Protein AF-A0A9X6ZX79-F1 (afdb_monomer_lite)

Structure (mmCIF, N/CA/C/O backbone):
data_AF-A0A9X6ZX79-F1
#
_entry.id   AF-A0A9X6ZX79-F1
#
loop_
_atom_site.group_PDB
_atom_site.id
_atom_site.type_symbol
_atom_site.label_atom_id
_atom_site.label_alt_id
_atom_site.label_comp_id
_atom_site.label_asym_id
_atom_site.label_entity_id
_atom_site.label_seq_id
_atom_site.pdbx_PDB_ins_code
_atom_site.Cartn_x
_atom_site.Cartn_y
_atom_site.Cartn_z
_atom_site.occupancy
_atom_site.B_iso_or_equiv
_atom_site.auth_seq_id
_atom_site.auth_comp_id
_atom_site.auth_asym_id
_atom_site.auth_atom_id
_atom_site.pdbx_PDB_model_num
ATOM 1 N N . TRP A 1 1 ? 3.795 -7.638 0.540 1.00 94.50 1 TRP A N 1
ATOM 2 C CA . TRP A 1 1 ? 4.336 -7.186 -0.756 1.00 94.50 1 TRP A CA 1
ATOM 3 C C . TRP A 1 1 ? 3.377 -7.591 -1.848 1.00 94.50 1 TRP A C 1
ATOM 5 O O . TRP A 1 1 ? 3.116 -8.777 -1.990 1.00 94.50 1 TRP A O 1
ATOM 15 N N . GLU A 1 2 ? 2.845 -6.631 -2.593 1.00 95.31 2 GLU A N 1
ATOM 16 C CA . GLU A 1 2 ? 2.056 -6.901 -3.796 1.00 95.31 2 GLU A CA 1
ATOM 17 C C . GLU A 1 2 ? 2.844 -6.497 -5.033 1.00 95.31 2 GLU A C 1
ATOM 19 O O . GLU A 1 2 ? 3.573 -5.505 -5.010 1.00 95.31 2 GLU A O 1
ATOM 24 N N . ARG A 1 3 ? 2.726 -7.287 -6.103 1.00 95.06 3 ARG A N 1
ATOM 25 C CA . ARG A 1 3 ? 3.355 -6.967 -7.382 1.00 95.06 3 ARG A CA 1
ATOM 26 C C . ARG A 1 3 ? 2.641 -5.768 -7.993 1.00 95.06 3 ARG A C 1
ATOM 28 O O . ARG A 1 3 ? 1.436 -5.824 -8.210 1.00 95.06 3 ARG A O 1
ATOM 35 N N . VAL A 1 4 ? 3.409 -4.726 -8.280 1.00 93.88 4 VAL A N 1
ATOM 36 C CA . VAL A 1 4 ? 2.949 -3.540 -9.002 1.00 93.88 4 VAL A CA 1
ATOM 37 C C . VAL A 1 4 ? 3.000 -3.810 -10.496 1.00 93.88 4 VAL A C 1
ATOM 39 O O . VAL A 1 4 ? 2.002 -3.662 -11.187 1.00 93.88 4 VAL A O 1
ATOM 42 N N . GLU A 1 5 ? 4.165 -4.239 -10.978 1.00 94.44 5 GLU A N 1
ATOM 43 C CA . GLU A 1 5 ? 4.414 -4.431 -12.401 1.00 94.44 5 GLU A CA 1
ATOM 44 C C . GLU A 1 5 ? 5.594 -5.381 -12.620 1.00 94.44 5 GLU A C 1
ATOM 46 O O . GLU A 1 5 ? 6.468 -5.517 -11.756 1.00 94.44 5 GLU A O 1
ATOM 51 N N . SER A 1 6 ? 5.622 -6.035 -13.777 1.00 94.94 6 SER A N 1
ATOM 52 C CA . SER A 1 6 ? 6.731 -6.870 -14.232 1.00 94.94 6 SER A CA 1
ATOM 53 C C . SER A 1 6 ? 6.999 -6.640 -15.713 1.00 94.94 6 SER A C 1
ATOM 55 O O . SER A 1 6 ? 6.079 -6.550 -16.524 1.00 94.94 6 SER A O 1
ATOM 57 N N . PHE A 1 7 ? 8.272 -6.539 -16.084 1.00 95.69 7 PHE A N 1
ATOM 58 C CA . PHE A 1 7 ? 8.660 -6.300 -17.466 1.00 95.69 7 PHE A CA 1
ATOM 59 C C . PHE A 1 7 ? 10.055 -6.843 -17.763 1.00 95.69 7 PHE A C 1
ATOM 61 O O . PHE A 1 7 ? 10.934 -6.822 -16.906 1.00 95.69 7 PHE A O 1
ATOM 68 N N . THR A 1 8 ? 10.273 -7.280 -19.000 1.00 96.06 8 THR A N 1
ATOM 69 C CA . THR A 1 8 ? 11.596 -7.664 -19.497 1.00 96.06 8 THR A CA 1
ATOM 70 C C . THR A 1 8 ? 12.141 -6.531 -20.353 1.00 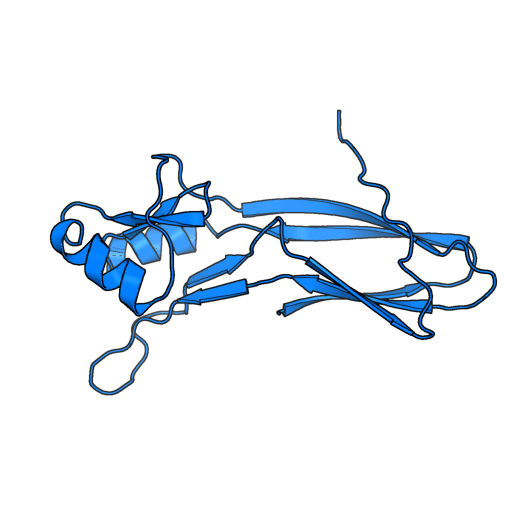96.06 8 THR A C 1
ATOM 72 O O . THR A 1 8 ? 11.609 -6.262 -21.426 1.00 96.06 8 THR A O 1
ATOM 75 N N . PHE A 1 9 ? 13.192 -5.864 -19.882 1.00 93.81 9 PHE A N 1
ATOM 76 C CA . PHE A 1 9 ? 13.842 -4.755 -20.568 1.00 93.81 9 PHE A CA 1
ATOM 77 C C . PHE A 1 9 ? 14.933 -5.241 -21.529 1.00 93.81 9 PHE A C 1
ATOM 79 O O . PHE A 1 9 ? 15.944 -5.782 -21.066 1.00 93.81 9 PHE A O 1
ATOM 86 N N . PRO A 1 10 ? 14.810 -4.979 -22.842 1.00 95.19 10 PRO A N 1
ATOM 87 C CA . PRO A 1 10 ? 15.936 -5.085 -23.764 1.00 95.19 10 PRO A CA 1
ATOM 88 C C . PRO A 1 10 ? 17.058 -4.086 -23.422 1.00 95.19 10 PRO A C 1
ATOM 90 O O . PRO A 1 10 ? 16.807 -3.109 -22.706 1.00 95.19 10 PRO A O 1
ATOM 93 N N . PRO A 1 11 ? 18.281 -4.289 -23.943 1.00 93.19 11 PRO A N 1
ATOM 94 C CA . PRO A 1 11 ? 19.371 -3.321 -23.827 1.00 93.19 11 PRO A CA 1
ATOM 95 C C . PRO A 1 11 ? 18.975 -1.919 -24.303 1.00 93.19 11 PRO A C 1
ATOM 97 O O . PRO A 1 11 ? 18.400 -1.768 -25.380 1.00 93.19 11 PRO A O 1
ATOM 100 N N . GLY A 1 12 ? 19.269 -0.891 -23.506 1.00 90.31 12 GLY A N 1
ATOM 101 C CA . GLY A 1 12 ? 19.002 0.516 -23.833 1.00 90.31 12 GLY A CA 1
ATOM 102 C C . GLY A 1 12 ? 17.530 0.942 -23.790 1.00 90.31 12 GLY A C 1
ATOM 103 O O . GLY A 1 12 ? 17.239 2.117 -24.000 1.00 90.31 12 GLY A O 1
ATOM 104 N N . TYR A 1 13 ? 16.593 0.025 -23.525 1.00 93.75 13 TYR A N 1
ATOM 105 C CA . TYR A 1 13 ? 15.164 0.327 -23.573 1.00 93.75 13 TYR A CA 1
ATOM 106 C C . TYR A 1 13 ? 14.681 1.071 -22.321 1.00 93.75 13 TYR A C 1
ATOM 108 O O . TYR A 1 13 ? 15.097 0.758 -21.201 1.00 93.75 13 TYR A O 1
ATOM 116 N N . SER A 1 14 ? 13.741 2.000 -22.516 1.00 93.25 14 SER A N 1
ATOM 117 C CA . SER A 1 14 ? 13.066 2.753 -21.457 1.00 93.25 14 SER A CA 1
ATOM 118 C C . SER A 1 14 ? 11.565 2.498 -21.473 1.00 93.25 14 SER A C 1
ATOM 120 O O . SER A 1 14 ? 10.951 2.421 -22.536 1.00 93.25 14 SER A O 1
ATOM 122 N N . LYS A 1 15 ? 10.952 2.416 -20.291 1.00 93.31 15 LYS A N 1
ATOM 123 C CA . LYS A 1 15 ? 9.500 2.304 -20.140 1.00 93.31 15 LYS A CA 1
ATOM 124 C C . LYS A 1 15 ? 9.013 3.098 -18.939 1.00 93.31 15 LYS A C 1
ATOM 126 O O . LYS A 1 15 ? 9.606 3.025 -17.863 1.00 93.31 15 LYS A O 1
ATOM 131 N N . THR A 1 16 ? 7.915 3.816 -19.136 1.00 93.69 16 THR A N 1
ATOM 132 C CA . THR A 1 16 ? 7.180 4.499 -18.072 1.00 93.69 16 THR A CA 1
ATOM 133 C C . THR A 1 16 ? 6.054 3.605 -17.567 1.00 93.69 16 THR A C 1
ATOM 135 O O . THR A 1 16 ? 5.331 3.006 -18.364 1.00 93.69 16 THR A O 1
ATOM 138 N N . PHE A 1 17 ? 5.902 3.526 -16.248 1.00 91.81 17 PHE A N 1
ATOM 139 C CA . PHE A 1 17 ? 4.800 2.839 -15.583 1.00 91.81 17 PHE A CA 1
ATOM 140 C C . PHE A 1 17 ? 4.073 3.790 -14.650 1.00 91.81 17 PHE A C 1
ATOM 142 O O . PHE A 1 17 ? 4.666 4.721 -14.101 1.00 91.81 17 PHE A O 1
ATOM 149 N N . GLN A 1 18 ? 2.792 3.506 -14.447 1.00 93.50 18 GLN A N 1
ATOM 150 C CA . GLN A 1 18 ? 1.962 4.181 -13.468 1.00 93.50 18 GLN A CA 1
ATOM 151 C C . GLN A 1 18 ? 1.415 3.165 -12.482 1.00 93.50 18 GLN A C 1
ATOM 153 O O . GLN A 1 18 ? 1.022 2.065 -12.871 1.00 93.50 18 GLN A O 1
ATOM 158 N N . TYR A 1 19 ? 1.389 3.532 -11.208 1.00 93.00 19 TYR A N 1
ATOM 159 C CA . TYR A 1 19 ? 0.769 2.721 -10.173 1.00 93.00 19 TYR A CA 1
ATOM 160 C C . TYR A 1 19 ? 0.166 3.588 -9.080 1.00 93.00 19 TYR A C 1
ATOM 162 O O . TYR A 1 19 ? 0.605 4.711 -8.842 1.00 93.00 19 TYR A O 1
ATOM 170 N N . THR A 1 20 ? -0.846 3.048 -8.411 1.00 93.81 20 THR A N 1
ATOM 171 C CA . THR A 1 20 ? -1.581 3.766 -7.371 1.00 93.81 20 THR A CA 1
ATOM 172 C C . THR A 1 20 ? -1.045 3.421 -5.988 1.00 93.81 20 THR A C 1
ATOM 174 O O . THR A 1 20 ? -0.780 2.257 -5.677 1.00 93.81 20 THR A O 1
ATOM 177 N N . THR A 1 21 ? -0.915 4.438 -5.147 1.00 95.25 21 THR A N 1
ATOM 178 C CA . THR A 1 21 ? -0.546 4.346 -3.733 1.00 95.25 21 THR A CA 1
ATOM 179 C C . THR A 1 21 ? -1.627 4.976 -2.864 1.00 95.25 21 THR A C 1
ATOM 181 O O . THR A 1 21 ? -2.524 5.642 -3.376 1.00 95.25 21 THR A O 1
ATOM 184 N N . GLY A 1 22 ? -1.531 4.812 -1.548 1.00 95.88 22 GLY A N 1
ATOM 185 C CA . GLY A 1 22 ? -2.500 5.349 -0.602 1.00 95.88 22 GLY A CA 1
ATOM 186 C C . GLY A 1 22 ? -3.717 4.443 -0.423 1.00 95.88 22 GLY A C 1
ATOM 187 O O . GLY A 1 22 ? -3.585 3.214 -0.386 1.00 95.88 22 GLY A O 1
ATOM 188 N N . MET A 1 23 ? -4.892 5.054 -0.277 1.00 96.50 23 MET A N 1
ATOM 189 C CA . MET A 1 23 ? -6.146 4.372 0.048 1.00 96.50 23 MET A CA 1
ATOM 190 C C . MET A 1 23 ? -7.320 5.017 -0.687 1.00 96.50 23 MET A C 1
ATOM 192 O O . MET A 1 23 ? -7.432 6.243 -0.723 1.00 96.50 23 MET A O 1
ATOM 196 N N . LYS A 1 24 ? -8.210 4.188 -1.246 1.00 96.19 24 LYS A N 1
ATOM 197 C CA . LYS A 1 24 ? -9.427 4.636 -1.940 1.00 96.19 24 LYS A CA 1
ATOM 198 C C . LYS A 1 24 ? -10.311 5.463 -1.020 1.00 96.19 24 LYS A C 1
ATOM 200 O O . LYS A 1 24 ? -10.546 5.071 0.123 1.00 96.19 24 LYS A O 1
ATOM 205 N N . THR A 1 25 ? -10.914 6.524 -1.549 1.00 96.12 25 THR A N 1
ATOM 206 C CA . THR A 1 25 ? -11.925 7.302 -0.813 1.00 96.12 25 THR A CA 1
ATOM 207 C C . THR A 1 25 ? -13.096 6.421 -0.371 1.00 96.12 25 THR A C 1
ATOM 209 O O . THR A 1 25 ? -13.526 6.496 0.775 1.00 96.12 25 THR A O 1
ATOM 212 N N . THR A 1 26 ? -13.547 5.49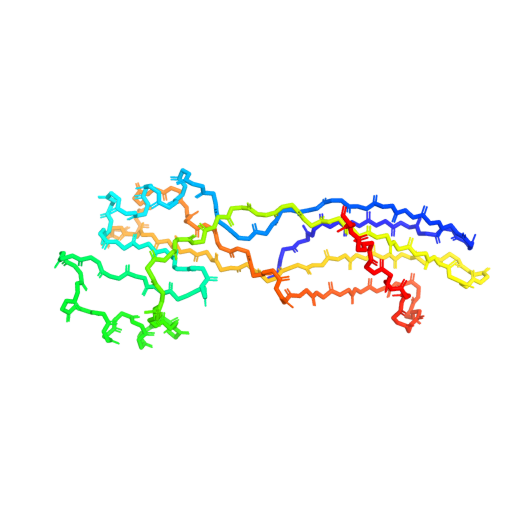4 -1.220 1.00 96.12 26 THR A N 1
ATOM 213 C CA . THR A 1 26 ? -14.604 4.529 -0.868 1.00 96.12 26 THR A CA 1
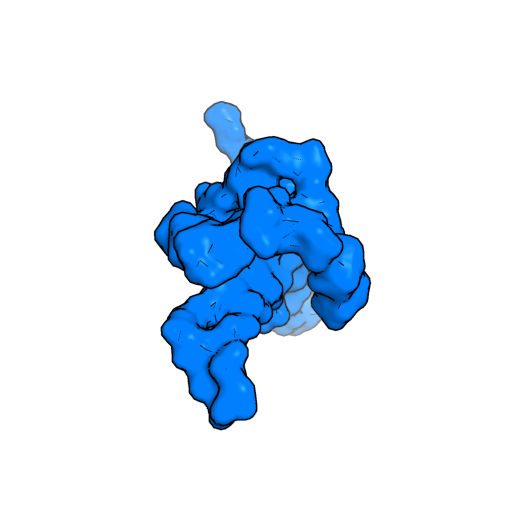ATOM 214 C C . THR A 1 26 ? -14.200 3.596 0.278 1.00 96.12 26 THR A C 1
ATOM 216 O O . THR A 1 26 ? -15.030 3.220 1.111 1.00 96.12 26 THR A O 1
ATOM 219 N N . ASP A 1 27 ? -12.917 3.236 0.366 1.00 96.56 27 ASP A N 1
ATOM 220 C CA . ASP A 1 27 ? -12.399 2.415 1.460 1.00 96.56 27 ASP A CA 1
ATOM 221 C C . ASP A 1 27 ? -12.330 3.248 2.752 1.00 96.56 27 ASP A C 1
ATOM 223 O O . ASP A 1 27 ? -12.718 2.765 3.812 1.00 96.56 27 ASP A O 1
ATOM 227 N N . GLN A 1 28 ? -11.913 4.519 2.677 1.00 97.00 28 GLN A N 1
ATOM 228 C CA . GLN A 1 28 ? -11.910 5.444 3.823 1.00 97.00 28 GLN A CA 1
ATOM 229 C C . GLN A 1 28 ? -13.318 5.660 4.392 1.00 97.00 28 GLN A C 1
ATOM 231 O O . GLN A 1 28 ? -13.523 5.658 5.612 1.00 97.00 28 GLN A O 1
ATOM 236 N N . GLU A 1 29 ? -14.301 5.831 3.509 1.00 96.50 29 GLU A N 1
ATOM 237 C CA . GLU A 1 29 ? -15.709 6.008 3.861 1.00 96.50 29 GLU A CA 1
ATOM 238 C C . GLU A 1 29 ? -16.297 4.745 4.494 1.00 96.50 29 GLU A C 1
ATOM 240 O O . GLU A 1 29 ? -16.939 4.822 5.546 1.00 96.50 29 GLU A O 1
ATOM 245 N N . SER A 1 30 ? -16.059 3.572 3.897 1.00 96.75 30 SER A N 1
ATOM 246 C CA . SER A 1 30 ? -16.545 2.297 4.440 1.00 96.75 30 SER A CA 1
ATOM 247 C C . SER A 1 30 ? -15.891 1.962 5.782 1.00 96.75 30 SER A C 1
ATOM 249 O O . SER A 1 30 ? -16.602 1.576 6.715 1.00 96.75 30 SER A O 1
ATOM 251 N N . MET A 1 31 ? -14.586 2.202 5.936 1.00 96.88 31 MET A N 1
ATOM 252 C CA . MET A 1 31 ? -13.873 2.045 7.205 1.00 96.88 31 MET A CA 1
ATOM 253 C C . MET A 1 31 ? -14.428 2.981 8.278 1.00 96.88 31 MET A C 1
ATOM 255 O O . MET A 1 31 ? -14.784 2.528 9.371 1.00 96.88 31 MET A O 1
ATOM 259 N N . THR A 1 32 ? -14.599 4.263 7.941 1.00 96.81 32 THR A N 1
ATOM 260 C CA . THR A 1 32 ? -15.176 5.275 8.838 1.00 96.81 32 THR A CA 1
ATOM 261 C C . THR A 1 32 ? -16.569 4.874 9.292 1.00 96.81 32 THR A C 1
ATOM 263 O O . THR A 1 32 ? -16.866 4.912 10.486 1.00 96.81 32 THR A O 1
ATOM 266 N N . ARG A 1 33 ? -17.439 4.498 8.353 1.00 96.38 33 ARG A N 1
ATOM 267 C CA . ARG A 1 33 ? -18.835 4.159 8.639 1.00 96.38 33 ARG A CA 1
ATOM 268 C C . ARG A 1 33 ? -18.946 2.911 9.510 1.00 96.38 33 ARG A C 1
ATOM 270 O O . ARG A 1 33 ? -19.779 2.877 10.412 1.00 96.38 33 ARG A O 1
ATOM 277 N N . THR A 1 34 ? -18.103 1.914 9.257 1.00 96.06 34 THR A N 1
ATOM 278 C CA . THR A 1 34 ? -18.168 0.607 9.924 1.00 96.06 34 THR A CA 1
ATOM 279 C C . THR A 1 34 ? -17.511 0.626 11.298 1.00 96.06 34 THR A C 1
ATOM 281 O O . THR A 1 34 ? -18.026 0.033 12.242 1.00 96.06 34 THR A O 1
ATOM 284 N N . THR A 1 35 ? -16.382 1.320 11.429 1.00 96.00 35 THR A N 1
ATOM 285 C CA . THR A 1 35 ? -15.517 1.212 12.613 1.00 96.00 35 THR A CA 1
ATOM 286 C C . THR A 1 35 ? -15.296 2.531 13.335 1.00 96.00 35 THR A C 1
ATOM 288 O O . THR A 1 35 ? -14.655 2.550 14.378 1.00 96.00 35 THR A O 1
ATOM 291 N N . SER A 1 36 ? -15.814 3.650 12.820 1.00 97.06 36 SER A N 1
ATOM 292 C CA . SER A 1 36 ? -15.524 4.984 13.356 1.00 97.06 36 SER A CA 1
ATOM 293 C C . SER A 1 36 ? -14.018 5.314 13.348 1.00 97.06 36 SER A C 1
ATOM 295 O O . SER A 1 36 ? -13.557 6.101 14.176 1.00 97.06 36 SER A O 1
ATOM 297 N N . MET A 1 37 ? -13.258 4.733 12.412 1.00 97.44 37 MET A N 1
ATOM 298 C CA . MET A 1 37 ? -11.827 4.980 12.196 1.00 97.44 37 MET A CA 1
ATOM 299 C C . MET A 1 37 ? -11.533 5.295 10.724 1.00 97.44 37 MET A C 1
ATOM 301 O O . MET A 1 37 ? -12.262 4.856 9.841 1.00 97.44 37 MET A O 1
ATOM 305 N N . SER A 1 38 ? -10.467 6.044 10.464 1.00 97.56 38 SER A N 1
ATOM 306 C CA . SER A 1 38 ? -9.925 6.304 9.121 1.00 97.56 38 SER A CA 1
ATOM 307 C C . SER A 1 38 ? -8.401 6.262 9.139 1.00 97.56 38 SER A C 1
ATOM 309 O O . SER A 1 38 ? -7.799 6.188 10.210 1.00 97.56 38 SER A O 1
ATOM 311 N N . ILE A 1 39 ? -7.770 6.323 7.969 1.00 96.88 39 ILE A N 1
ATOM 312 C CA . ILE A 1 39 ? -6.312 6.406 7.839 1.00 96.88 39 ILE A CA 1
ATOM 313 C C . ILE A 1 39 ? -5.919 7.854 7.531 1.00 96.88 39 ILE A C 1
ATOM 315 O O . ILE A 1 39 ? -6.427 8.449 6.580 1.00 96.88 39 ILE A O 1
ATOM 319 N N . GLY A 1 40 ? -5.046 8.440 8.343 1.00 96.31 40 GLY A N 1
ATOM 320 C CA . GLY A 1 40 ? -4.510 9.780 8.116 1.00 96.31 40 GLY A CA 1
ATOM 321 C C . GLY A 1 40 ? -3.473 9.802 6.996 1.00 96.31 40 GLY A C 1
ATOM 322 O O . GLY A 1 40 ? -2.920 8.765 6.630 1.00 96.31 40 GLY A O 1
ATOM 323 N N . ALA A 1 41 ? -3.184 10.983 6.450 1.00 93.81 41 ALA A N 1
ATOM 324 C CA . ALA A 1 41 ? -2.184 11.162 5.391 1.00 93.81 41 ALA A CA 1
ATOM 325 C C . ALA A 1 41 ? -0.767 10.705 5.806 1.00 93.81 41 ALA A C 1
ATOM 327 O O . ALA A 1 41 ? 0.046 10.361 4.954 1.00 93.81 41 ALA A O 1
ATOM 328 N N . ASP A 1 42 ? -0.497 10.616 7.111 1.00 92.12 42 ASP A N 1
ATOM 329 C CA . ASP A 1 42 ? 0.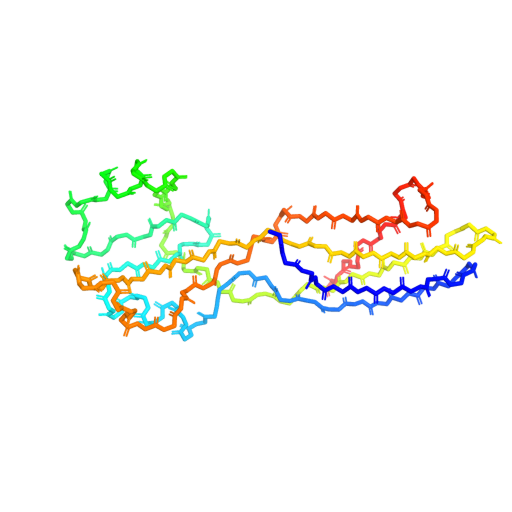721 10.055 7.711 1.00 92.12 42 ASP A CA 1
ATOM 330 C C . ASP A 1 42 ? 0.696 8.519 7.873 1.00 92.12 42 ASP A C 1
ATOM 332 O O . ASP A 1 42 ? 1.529 7.957 8.581 1.00 92.12 42 ASP A O 1
ATOM 336 N N . ALA A 1 43 ? -0.269 7.838 7.243 1.00 92.19 43 ALA A N 1
ATOM 337 C CA . ALA A 1 43 ? -0.534 6.399 7.340 1.00 92.19 43 ALA A CA 1
ATOM 338 C C . ALA A 1 43 ? -0.926 5.887 8.741 1.00 92.19 43 ALA A C 1
ATOM 340 O O . ALA A 1 43 ? -1.083 4.678 8.927 1.00 92.19 43 ALA A O 1
ATOM 341 N N . GLY A 1 44 ? -1.132 6.779 9.715 1.00 94.94 44 GLY A N 1
ATOM 342 C CA . GLY A 1 44 ? -1.616 6.419 11.045 1.00 94.94 44 GLY A CA 1
ATOM 343 C C . GLY A 1 44 ? -3.135 6.257 11.099 1.00 94.94 44 GLY A C 1
ATOM 344 O O . GLY A 1 44 ? -3.876 6.779 10.267 1.00 94.94 44 GLY A O 1
ATOM 345 N N . PHE A 1 45 ? -3.635 5.584 12.130 1.00 97.31 45 PHE A N 1
ATOM 346 C CA . PHE A 1 45 ? -5.069 5.485 12.394 1.00 97.31 45 PHE A CA 1
ATOM 347 C C . PHE A 1 45 ? -5.610 6.756 13.055 1.00 97.31 45 PHE A C 1
ATOM 349 O O . PHE A 1 45 ? -5.121 7.204 14.095 1.00 97.31 45 PHE A O 1
ATOM 356 N N . GLN A 1 46 ? -6.677 7.301 12.486 1.00 97.56 46 GLN A N 1
ATOM 357 C CA . GLN A 1 46 ? -7.510 8.343 13.072 1.00 97.56 46 GLN A CA 1
ATOM 358 C C . GLN A 1 46 ? -8.716 7.696 13.757 1.00 97.56 46 GLN A C 1
ATOM 360 O O . GLN A 1 46 ? -9.524 7.026 13.115 1.00 97.56 46 GLN A O 1
ATOM 365 N N . PHE A 1 47 ? -8.870 7.932 15.059 1.00 97.62 47 PHE A N 1
ATOM 366 C CA . PHE A 1 47 ? -9.969 7.390 15.860 1.00 97.62 47 PHE A CA 1
ATOM 367 C C . PHE A 1 47 ? -11.011 8.476 16.117 1.00 97.62 47 PHE A C 1
ATOM 369 O O . PHE A 1 47 ? -10.697 9.510 16.708 1.00 97.62 47 PHE A O 1
ATOM 376 N N . LYS A 1 48 ? -12.254 8.245 15.688 1.00 94.88 48 LYS A N 1
ATOM 377 C CA . LYS A 1 48 ? -13.376 9.168 15.927 1.00 94.88 48 LYS A CA 1
ATOM 378 C C . LYS A 1 48 ? -14.094 8.792 17.231 1.00 94.88 48 LYS A C 1
ATOM 380 O O . LYS A 1 48 ? -13.716 7.839 17.906 1.00 94.88 48 LYS A O 1
ATOM 385 N N . GLN A 1 49 ? -15.138 9.538 17.599 1.00 92.62 49 GLN A N 1
ATOM 386 C CA . GLN A 1 49 ? -15.762 9.478 18.934 1.00 92.62 49 GLN A CA 1
ATOM 387 C C . GLN A 1 49 ? -16.052 8.059 19.459 1.00 92.62 49 GLN A C 1
ATOM 389 O O . GLN A 1 49 ? -15.788 7.795 20.628 1.00 92.62 49 GLN A O 1
ATOM 394 N N . LYS A 1 50 ? -16.540 7.129 18.620 1.00 94.12 50 LYS A N 1
ATOM 395 C CA . LYS A 1 50 ? -16.911 5.775 19.077 1.00 94.12 50 LYS A CA 1
ATOM 396 C C . LYS A 1 50 ? -15.717 4.873 19.409 1.00 94.12 50 LYS A C 1
ATOM 398 O O . LYS A 1 50 ? -15.893 3.897 20.126 1.00 94.12 50 LYS A O 1
ATOM 403 N N . THR A 1 51 ? -14.528 5.172 18.890 1.00 95.62 51 THR A N 1
ATOM 404 C CA . THR A 1 51 ? -13.320 4.343 19.056 1.00 95.62 51 THR A CA 1
ATOM 405 C C . THR A 1 51 ? -12.144 5.091 19.675 1.00 95.62 51 THR A C 1
ATOM 407 O O . THR A 1 51 ? -11.086 4.506 19.893 1.00 95.62 51 THR A O 1
ATOM 410 N N . ALA A 1 52 ? -12.315 6.366 20.028 1.00 95.69 52 ALA A N 1
ATOM 411 C CA . ALA A 1 52 ? -11.264 7.178 20.635 1.00 95.69 52 ALA A CA 1
ATOM 412 C C . ALA A 1 52 ? -10.682 6.542 21.912 1.00 95.69 52 ALA A C 1
ATOM 414 O O . ALA A 1 52 ? -9.461 6.514 22.087 1.00 95.69 52 ALA A O 1
ATOM 415 N N . SER A 1 53 ? -11.541 5.977 22.768 1.00 96.88 53 SER A N 1
ATOM 416 C CA . SER A 1 53 ? -11.152 5.370 24.049 1.00 96.88 53 SER A CA 1
ATOM 417 C C . SER A 1 53 ? -10.332 4.086 23.908 1.00 96.88 53 SER A C 1
ATOM 419 O O . SER A 1 53 ? -9.568 3.762 24.811 1.00 96.88 53 SER A O 1
ATOM 421 N N . ILE A 1 54 ? -10.450 3.372 22.784 1.00 95.75 54 ILE A N 1
ATOM 422 C CA . ILE A 1 54 ? -9.714 2.122 22.538 1.00 95.75 54 ILE A CA 1
ATOM 423 C C . ILE A 1 54 ? -8.431 2.332 21.727 1.00 95.75 54 ILE A C 1
ATOM 425 O O . ILE A 1 54 ? -7.726 1.362 21.460 1.00 95.75 54 ILE A O 1
ATOM 429 N N . SER A 1 55 ? -8.122 3.576 21.340 1.00 96.44 55 SER A N 1
ATOM 430 C CA . SER A 1 55 ? -7.049 3.884 20.386 1.00 96.44 55 SER A CA 1
ATOM 431 C C . SER A 1 55 ? -5.696 3.289 20.775 1.00 96.44 55 SER A C 1
ATOM 433 O O . SER A 1 55 ? -5.104 2.594 19.960 1.00 96.44 55 SER A O 1
ATOM 435 N N . THR A 1 56 ? -5.250 3.464 22.022 1.00 96.75 56 THR A N 1
ATOM 436 C CA . THR A 1 56 ? -3.964 2.926 22.504 1.00 96.75 56 THR A CA 1
ATOM 437 C C . THR A 1 56 ? -3.888 1.402 22.423 1.00 96.75 56 THR A C 1
ATOM 439 O O . THR A 1 56 ? -2.890 0.855 21.951 1.00 96.75 56 THR A O 1
ATOM 442 N N . ASN A 1 57 ? -4.938 0.705 22.866 1.00 97.25 57 ASN A N 1
ATOM 443 C CA . ASN A 1 57 ? -4.968 -0.758 22.826 1.00 97.25 57 ASN A CA 1
ATOM 444 C C . ASN A 1 57 ? -4.987 -1.247 21.377 1.00 97.25 57 ASN A C 1
ATOM 446 O O . ASN A 1 57 ? -4.232 -2.144 21.023 1.00 97.25 57 ASN A O 1
ATOM 450 N N . PHE A 1 58 ? -5.788 -0.605 20.524 1.00 96.50 58 PHE A N 1
ATOM 451 C CA . PHE A 1 58 ? -5.877 -0.933 19.107 1.00 96.50 58 PHE A CA 1
ATOM 452 C C . PHE A 1 58 ? -4.530 -0.767 18.391 1.00 96.50 58 PHE A C 1
ATOM 454 O O . PHE A 1 58 ? -4.077 -1.690 17.718 1.00 96.50 58 PHE A O 1
ATOM 461 N N . THR A 1 59 ? -3.868 0.384 18.558 1.00 97.00 59 THR A N 1
ATOM 462 C CA . THR A 1 59 ? -2.577 0.659 17.909 1.00 97.00 59 THR A CA 1
ATOM 463 C C . THR A 1 59 ? -1.491 -0.295 18.383 1.00 97.00 59 THR A C 1
ATOM 465 O O . THR A 1 59 ? -0.713 -0.785 17.574 1.00 97.00 59 THR A O 1
ATOM 468 N N . THR A 1 60 ? -1.475 -0.614 19.680 1.00 97.31 60 THR A N 1
ATOM 469 C CA . THR A 1 60 ? -0.495 -1.543 20.258 1.00 97.31 60 THR A CA 1
ATOM 470 C C . THR A 1 60 ? -0.704 -2.965 19.744 1.00 97.31 60 THR A C 1
ATOM 472 O O . THR A 1 60 ? 0.249 -3.601 19.316 1.00 97.31 60 THR A O 1
ATOM 475 N N . SER A 1 61 ? -1.944 -3.466 19.747 1.00 97.00 61 SER A N 1
ATOM 476 C CA . SER A 1 61 ? -2.238 -4.845 19.336 1.00 97.00 61 SER A CA 1
ATOM 477 C C . SER A 1 61 ? -2.017 -5.106 17.849 1.00 97.00 61 SER A C 1
ATOM 479 O O . SER A 1 61 ? -1.719 -6.238 17.481 1.00 97.00 61 SER A O 1
ATOM 481 N N . LEU A 1 62 ? -2.188 -4.093 16.998 1.00 95.25 62 LEU A N 1
ATOM 482 C CA . LEU A 1 62 ? -1.951 -4.217 15.557 1.00 95.25 62 LEU A CA 1
ATOM 483 C C . LEU A 1 62 ? -0.557 -3.748 15.126 1.00 95.25 62 LEU A C 1
ATOM 485 O O . LEU A 1 62 ? -0.261 -3.811 13.938 1.00 95.25 62 LEU A O 1
ATOM 489 N N . GLU A 1 63 ? 0.271 -3.266 16.059 1.00 96.00 63 GLU A N 1
ATOM 490 C CA . GLU A 1 63 ? 1.586 -2.671 15.775 1.00 96.00 63 GLU A CA 1
ATOM 491 C C . GLU A 1 63 ? 1.513 -1.542 14.725 1.00 96.00 63 GLU A C 1
ATOM 493 O O . GLU A 1 63 ? 2.366 -1.398 13.850 1.00 96.00 63 GLU A O 1
ATOM 498 N N . VAL A 1 64 ? 0.466 -0.718 14.821 1.00 94.75 64 VAL A N 1
ATOM 499 C CA . VAL A 1 64 ? 0.226 0.444 13.952 1.00 94.75 64 VAL A CA 1
ATOM 500 C C . VAL A 1 64 ? 0.334 1.742 14.743 1.00 94.75 64 VAL A C 1
ATOM 502 O O . VAL A 1 64 ? 0.285 1.755 15.971 1.00 94.75 64 VAL A O 1
ATOM 505 N N . THR A 1 65 ? 0.457 2.869 14.051 1.00 95.12 65 THR A N 1
ATOM 506 C CA . THR A 1 65 ? 0.563 4.185 14.688 1.00 95.12 65 THR A CA 1
ATOM 507 C C . THR A 1 65 ? -0.791 4.881 14.776 1.00 95.12 65 THR A C 1
ATOM 509 O O . THR A 1 65 ? -1.694 4.664 13.965 1.00 95.12 65 THR A O 1
ATOM 512 N N . LYS A 1 66 ? -0.937 5.763 15.768 1.00 97.00 66 LYS A N 1
ATOM 513 C CA . LYS A 1 66 ? -2.001 6.768 15.779 1.00 97.00 66 LYS A CA 1
ATOM 514 C C . LYS A 1 66 ? -1.592 7.919 14.862 1.00 97.00 66 LYS A C 1
ATOM 516 O O . LYS A 1 66 ? -0.444 8.353 14.910 1.00 97.00 66 LYS A O 1
ATOM 521 N N . SER A 1 67 ? -2.526 8.405 14.054 1.00 96.44 67 SER A N 1
ATOM 522 C CA . SER A 1 67 ? -2.291 9.560 13.188 1.00 96.44 67 SER A CA 1
ATOM 523 C C . SER A 1 67 ? -2.154 10.848 14.000 1.00 96.44 67 SER A C 1
ATOM 525 O O . SER A 1 67 ? -2.858 11.045 14.997 1.00 96.44 67 SER A O 1
ATOM 527 N N . HIS A 1 68 ? -1.276 11.733 13.536 1.00 95.88 68 HIS A N 1
ATOM 528 C CA . HIS A 1 68 ? -1.048 13.079 14.066 1.00 95.88 68 HIS A CA 1
ATOM 529 C C . HIS A 1 68 ? -1.602 14.178 13.146 1.00 95.88 68 HIS A C 1
ATOM 531 O O . HIS A 1 68 ? -1.445 15.359 13.444 1.00 95.88 68 HIS A O 1
ATOM 537 N N . THR A 1 69 ? -2.260 13.809 12.045 1.00 95.44 69 THR A N 1
ATOM 538 C CA . THR A 1 69 ? -2.915 14.737 11.114 1.00 95.44 69 THR A CA 1
ATOM 539 C C . THR A 1 69 ? -4.426 14.520 11.101 1.00 95.44 69 THR A C 1
ATOM 541 O O . THR A 1 69 ? -4.920 13.436 11.416 1.00 95.44 69 THR A O 1
ATOM 544 N N . THR A 1 70 ? -5.180 15.556 10.740 1.00 94.06 70 THR A N 1
ATOM 545 C CA . THR A 1 70 ? -6.621 15.472 10.457 1.00 94.06 70 THR A CA 1
ATOM 546 C C . THR A 1 70 ? -6.906 15.168 8.987 1.00 94.06 70 THR A C 1
ATOM 548 O O . THR A 1 70 ? -8.010 14.734 8.660 1.00 94.06 70 THR A O 1
ATOM 551 N N . GLU A 1 71 ? -5.920 15.338 8.106 1.00 96.75 71 GLU A N 1
ATOM 552 C CA . GLU A 1 71 ? -6.037 15.023 6.685 1.00 96.75 71 GLU A CA 1
ATOM 553 C C . GLU A 1 71 ? -6.107 13.511 6.486 1.00 96.75 71 GLU A C 1
ATOM 555 O O . GLU A 1 71 ? -5.309 12.759 7.049 1.00 96.75 71 GLU A O 1
ATOM 560 N N . GLN A 1 72 ? -7.079 13.053 5.701 1.00 96.56 72 GLN A N 1
ATOM 561 C CA . GLN A 1 72 ? -7.210 11.640 5.363 1.00 96.56 72 GLN A CA 1
ATOM 562 C C . GLN A 1 72 ? -6.270 11.278 4.215 1.00 96.56 72 GLN A C 1
ATOM 564 O O . GLN A 1 72 ? -6.079 12.056 3.283 1.00 96.56 72 GLN A O 1
ATOM 569 N N . MET A 1 73 ? -5.716 10.067 4.262 1.00 95.38 73 MET A N 1
ATOM 570 C CA . MET A 1 73 ? -4.990 9.501 3.130 1.00 95.38 73 MET A CA 1
ATOM 571 C C . MET A 1 73 ? -5.916 9.379 1.918 1.00 95.38 73 MET A C 1
ATOM 573 O O . MET A 1 73 ? -7.053 8.922 2.047 1.00 95.38 73 MET A O 1
ATOM 577 N N . THR A 1 74 ? -5.401 9.735 0.746 1.00 95.75 74 THR A N 1
ATOM 578 C CA . THR A 1 74 ? -6.098 9.587 -0.536 1.00 95.75 74 THR A CA 1
ATOM 579 C C . THR A 1 74 ? -5.287 8.711 -1.485 1.00 95.75 74 THR A C 1
ATOM 581 O O . THR A 1 74 ? -4.141 8.357 -1.190 1.00 95.75 74 THR A O 1
ATOM 584 N N . GLU A 1 75 ? -5.886 8.304 -2.602 1.00 95.31 75 GLU A N 1
ATOM 585 C CA . GLU A 1 75 ? -5.142 7.643 -3.669 1.00 95.31 75 GLU A CA 1
ATOM 586 C C . GLU A 1 75 ? -4.262 8.644 -4.411 1.00 95.31 75 GLU A C 1
ATOM 588 O O . GLU A 1 75 ? -4.705 9.725 -4.798 1.00 95.31 75 GLU A O 1
ATOM 593 N N . HIS A 1 76 ? -3.027 8.237 -4.681 1.00 93.75 76 HIS A N 1
ATOM 594 C CA . HIS A 1 76 ? -2.100 8.991 -5.512 1.00 93.75 76 HIS A CA 1
ATOM 595 C C . HIS A 1 76 ? -1.594 8.108 -6.644 1.00 93.75 76 HIS A C 1
ATOM 597 O O . HIS A 1 76 ? -1.266 6.941 -6.431 1.00 93.75 76 HIS A O 1
ATOM 603 N N . ILE A 1 77 ? -1.519 8.668 -7.848 1.00 94.38 77 ILE A N 1
ATOM 604 C CA . ILE A 1 77 ? -0.899 8.004 -8.993 1.00 94.38 77 ILE A CA 1
ATOM 605 C C . ILE A 1 77 ? 0.572 8.396 -9.012 1.00 94.38 77 ILE A C 1
ATOM 607 O O . ILE A 1 77 ? 0.913 9.572 -9.119 1.00 94.38 77 ILE A O 1
ATOM 611 N N . VAL A 1 78 ? 1.442 7.399 -8.938 1.00 92.56 78 VAL A N 1
ATOM 612 C CA . VAL A 1 78 ? 2.884 7.560 -9.089 1.00 92.56 78 VAL A CA 1
ATOM 613 C C . VAL A 1 78 ? 3.264 7.162 -10.507 1.00 92.56 78 VAL A C 1
ATOM 615 O O . VAL A 1 78 ? 2.874 6.096 -10.980 1.00 92.56 78 VAL A O 1
ATOM 618 N N . THR A 1 79 ? 4.032 8.019 -11.180 1.00 92.50 79 THR A N 1
ATOM 619 C CA . THR A 1 79 ? 4.583 7.758 -12.515 1.00 92.50 79 THR A CA 1
ATOM 620 C C . THR A 1 79 ? 6.098 7.642 -12.419 1.00 92.50 79 THR A C 1
ATOM 622 O O . THR A 1 79 ? 6.762 8.537 -11.904 1.00 92.50 79 THR A O 1
ATOM 625 N N . GLU A 1 80 ? 6.663 6.556 -12.938 1.00 90.50 80 GLU A N 1
ATOM 626 C CA . GLU A 1 80 ? 8.107 6.318 -12.923 1.00 90.50 80 GLU A CA 1
ATOM 627 C C . GLU A 1 80 ? 8.592 5.790 -14.264 1.00 90.50 80 GLU A C 1
ATOM 629 O O . GLU A 1 80 ? 7.936 4.957 -14.890 1.00 90.50 80 GLU A O 1
ATOM 634 N N . THR A 1 81 ? 9.786 6.220 -14.663 1.00 92.56 81 THR A N 1
ATOM 635 C CA . THR A 1 81 ? 10.453 5.723 -15.865 1.00 92.56 81 THR A CA 1
ATOM 636 C C . THR A 1 81 ? 11.678 4.912 -15.480 1.00 92.56 81 THR A C 1
ATOM 638 O O . THR A 1 81 ? 12.543 5.361 -14.724 1.00 92.56 81 THR A O 1
ATOM 641 N N . TYR A 1 82 ? 11.758 3.710 -16.039 1.00 90.12 82 TYR A N 1
ATOM 642 C CA . TYR A 1 82 ? 12.884 2.801 -15.882 1.00 90.12 82 TYR A CA 1
ATOM 643 C C . TYR A 1 82 ? 13.589 2.632 -17.214 1.00 90.12 82 TYR A C 1
ATOM 645 O O . TYR A 1 82 ? 12.938 2.487 -18.247 1.00 90.12 82 TYR A O 1
ATOM 653 N N . THR A 1 83 ? 14.915 2.608 -17.166 1.00 89.50 83 THR A N 1
ATOM 654 C CA . THR A 1 83 ? 15.775 2.397 -18.330 1.00 89.50 83 THR A CA 1
ATOM 655 C C . THR A 1 83 ? 16.749 1.276 -18.022 1.00 89.50 83 THR A C 1
ATOM 657 O O . THR A 1 83 ? 17.334 1.262 -16.939 1.00 89.50 83 THR A O 1
ATOM 660 N N . ASN A 1 84 ? 16.958 0.363 -18.970 1.00 91.62 84 ASN A N 1
ATOM 661 C CA . ASN A 1 84 ? 18.021 -0.633 -18.888 1.00 91.62 84 ASN A CA 1
ATOM 662 C C . ASN A 1 84 ? 19.307 -0.104 -19.542 1.00 91.62 84 ASN A C 1
ATOM 664 O O . ASN A 1 84 ? 19.386 -0.073 -20.768 1.00 91.62 84 ASN A O 1
ATOM 668 N N . PRO A 1 85 ? 20.329 0.302 -18.763 1.00 87.81 85 PRO A N 1
ATOM 669 C CA . PRO A 1 85 ? 21.585 0.797 -19.317 1.00 87.81 85 PRO A CA 1
ATOM 670 C C . PRO A 1 85 ? 22.540 -0.333 -19.736 1.00 87.81 85 PRO A C 1
ATOM 672 O O . PRO A 1 85 ? 23.620 -0.054 -20.254 1.00 87.81 85 PRO A O 1
ATOM 675 N N . LEU A 1 86 ? 22.202 -1.594 -19.450 1.00 87.81 86 LEU A N 1
ATOM 676 C CA . LEU A 1 86 ? 23.068 -2.733 -19.721 1.00 87.81 86 LEU A CA 1
ATOM 677 C C . LEU A 1 86 ? 22.969 -3.160 -21.186 1.00 87.81 86 LEU A C 1
ATOM 679 O O . LEU A 1 86 ? 21.982 -2.904 -21.870 1.00 87.81 86 LEU A O 1
ATOM 683 N N . GLN A 1 87 ? 23.997 -3.874 -21.641 1.00 90.81 87 GLN A N 1
ATOM 684 C CA . GLN A 1 87 ? 24.043 -4.494 -22.971 1.00 90.81 87 GLN A CA 1
ATOM 685 C C . GLN A 1 87 ? 23.340 -5.862 -23.011 1.00 90.81 87 GLN A C 1
ATOM 687 O O . GLN A 1 87 ? 23.362 -6.555 -24.024 1.00 90.81 87 GLN A O 1
ATOM 692 N N . THR A 1 88 ? 22.715 -6.268 -21.904 1.00 90.81 88 THR A N 1
ATOM 693 C CA . THR A 1 88 ? 21.991 -7.532 -21.759 1.00 90.81 88 THR A CA 1
ATOM 694 C C . THR A 1 88 ? 20.528 -7.285 -21.410 1.00 90.81 88 THR A C 1
ATOM 696 O O . THR A 1 88 ? 20.154 -6.234 -20.888 1.00 90.81 88 THR A O 1
ATOM 699 N N . THR A 1 89 ? 19.682 -8.265 -21.722 1.00 93.25 89 THR A N 1
ATOM 700 C CA . THR A 1 89 ? 18.265 -8.232 -21.344 1.00 93.25 89 THR A CA 1
ATOM 701 C C . THR A 1 89 ? 18.114 -8.464 -19.841 1.00 93.25 89 THR A C 1
ATOM 703 O O . THR A 1 89 ? 18.776 -9.341 -19.287 1.00 93.25 89 THR A O 1
ATOM 706 N N . VAL A 1 90 ? 17.219 -7.708 -19.199 1.00 93.62 90 VAL A N 1
ATOM 707 C CA . VAL A 1 90 ? 16.953 -7.790 -17.756 1.00 93.62 90 VAL A CA 1
ATOM 708 C C . VAL A 1 90 ? 15.459 -7.957 -17.499 1.00 93.62 90 VAL A C 1
ATOM 710 O O . VAL A 1 90 ? 14.655 -7.103 -17.867 1.00 93.62 90 VAL A O 1
ATOM 713 N N . GLY A 1 91 ? 15.075 -9.038 -16.827 1.00 94.25 91 GLY A N 1
ATOM 714 C CA . GLY A 1 91 ? 13.771 -9.157 -16.184 1.00 94.25 91 GLY A CA 1
ATOM 715 C C . GLY A 1 91 ? 13.717 -8.252 -14.958 1.00 94.25 91 GLY A C 1
ATOM 716 O O . GLY A 1 91 ? 14.644 -8.245 -14.155 1.00 94.25 91 GLY A O 1
ATOM 717 N N . TRP A 1 92 ? 12.645 -7.489 -14.804 1.00 93.81 92 TRP A N 1
ATOM 718 C CA . TRP A 1 92 ? 12.436 -6.525 -13.729 1.00 93.81 92 TRP A CA 1
ATOM 719 C C . TRP A 1 92 ? 11.041 -6.714 -13.147 1.00 93.81 92 TRP A C 1
ATOM 721 O O . TRP A 1 92 ? 10.077 -6.954 -13.872 1.00 93.81 92 TRP A O 1
ATOM 731 N N . THR A 1 93 ? 10.909 -6.636 -11.827 1.00 94.50 93 THR A N 1
ATOM 732 C CA . THR A 1 93 ? 9.602 -6.640 -11.161 1.00 94.50 93 THR A CA 1
ATOM 733 C C . THR A 1 93 ? 9.619 -5.681 -9.986 1.00 94.50 93 THR A C 1
ATOM 735 O O . THR A 1 93 ? 10.525 -5.736 -9.149 1.00 94.50 93 THR A O 1
ATOM 738 N N . LYS A 1 94 ? 8.593 -4.831 -9.906 1.00 93.44 94 LYS A N 1
ATOM 739 C CA . LYS A 1 94 ? 8.361 -3.931 -8.778 1.00 93.44 94 LYS A CA 1
ATOM 740 C C . LYS A 1 94 ? 7.275 -4.476 -7.866 1.00 93.44 94 LYS A C 1
ATOM 742 O O . LYS A 1 94 ? 6.227 -4.942 -8.313 1.00 93.44 94 LYS A O 1
ATOM 747 N N . TYR A 1 95 ? 7.527 -4.359 -6.573 1.00 94.62 95 TYR A N 1
ATOM 748 C CA . TYR A 1 95 ? 6.606 -4.664 -5.497 1.00 94.62 95 TYR A CA 1
ATOM 749 C C . TYR A 1 95 ? 6.403 -3.439 -4.615 1.00 94.62 95 TYR A C 1
ATOM 751 O O . TYR A 1 95 ? 7.305 -2.613 -4.456 1.00 94.62 95 TYR A O 1
ATOM 759 N N . ILE A 1 96 ? 5.239 -3.368 -3.984 1.00 95.00 96 ILE A N 1
ATOM 760 C CA . ILE A 1 96 ? 4.896 -2.338 -3.007 1.00 95.00 96 ILE A CA 1
ATOM 761 C C . ILE A 1 96 ? 4.414 -2.969 -1.703 1.00 95.00 96 ILE A C 1
ATOM 763 O O . ILE A 1 96 ? 3.848 -4.074 -1.696 1.00 95.00 96 ILE A O 1
ATOM 767 N N . LEU A 1 97 ? 4.696 -2.307 -0.583 1.00 94.00 97 LEU A N 1
ATOM 768 C CA . LEU A 1 97 ? 4.163 -2.707 0.709 1.00 94.00 97 LEU A CA 1
ATOM 769 C C . LEU A 1 97 ? 2.681 -2.331 0.787 1.00 94.00 97 LEU A C 1
ATOM 771 O O . LEU A 1 97 ? 2.278 -1.212 0.481 1.00 94.00 97 LEU A O 1
ATOM 775 N N . VAL A 1 98 ? 1.872 -3.304 1.191 1.00 95.25 98 VAL A N 1
ATOM 776 C CA . VAL A 1 98 ? 0.425 -3.166 1.325 1.00 95.25 98 VAL A CA 1
ATOM 777 C C . VAL A 1 98 ? 0.030 -3.713 2.681 1.00 95.25 98 VAL A C 1
ATOM 779 O O . VAL A 1 98 ? 0.347 -4.865 2.985 1.00 95.25 98 VAL A O 1
ATOM 782 N N . ASN A 1 99 ? -0.701 -2.907 3.440 1.00 94.94 99 ASN A N 1
ATOM 783 C CA . ASN A 1 99 ? -1.384 -3.314 4.658 1.00 94.94 99 ASN A CA 1
ATOM 784 C C . ASN A 1 99 ? -2.860 -3.565 4.333 1.00 94.94 99 ASN A C 1
ATOM 786 O O . ASN A 1 99 ? -3.490 -2.772 3.630 1.00 94.94 99 ASN A O 1
ATOM 790 N N . LYS A 1 100 ? -3.404 -4.684 4.815 1.00 96.12 100 LYS A N 1
ATOM 791 C CA . LYS A 1 100 ? -4.817 -5.045 4.648 1.00 96.12 100 LYS A CA 1
ATOM 792 C C . LYS A 1 100 ? -5.453 -5.228 6.012 1.00 96.12 100 LYS A C 1
ATOM 794 O O . LYS A 1 100 ? -4.982 -6.045 6.799 1.00 96.12 100 LYS A O 1
ATOM 799 N N . TYR A 1 101 ? -6.535 -4.503 6.261 1.00 95.94 101 TYR A N 1
ATOM 800 C CA . TYR A 1 101 ? -7.279 -4.583 7.511 1.00 95.94 101 TYR A CA 1
ATOM 801 C C . TYR A 1 101 ? -8.587 -5.331 7.287 1.00 95.94 101 TYR A C 1
ATOM 803 O O . TYR A 1 101 ? -9.428 -4.915 6.490 1.00 95.94 101 TYR A O 1
ATOM 811 N N . HIS A 1 102 ? -8.744 -6.446 7.997 1.00 96.50 102 HIS A N 1
ATOM 812 C CA . HIS A 1 102 ? -9.929 -7.292 7.942 1.00 96.50 102 HIS A CA 1
ATOM 813 C C . HIS A 1 102 ? -10.750 -7.099 9.217 1.00 96.50 102 HIS A C 1
ATOM 815 O O . HIS A 1 102 ? -10.212 -7.191 10.320 1.00 96.50 102 HIS A O 1
ATOM 821 N N . LEU A 1 103 ? -12.056 -6.875 9.068 1.00 96.19 103 LEU A N 1
ATOM 822 C CA . LEU A 1 103 ? -13.000 -6.928 10.180 1.00 96.19 103 LEU A CA 1
ATOM 823 C C . LEU A 1 103 ? -13.755 -8.256 10.133 1.00 96.19 103 LEU A C 1
ATOM 825 O O . LEU A 1 103 ? -14.460 -8.540 9.162 1.00 96.19 103 LEU A O 1
ATOM 829 N N . LEU A 1 104 ? -13.607 -9.050 11.190 1.00 96.94 104 LEU A N 1
ATOM 830 C CA . LEU A 1 104 ? -14.233 -10.361 11.327 1.00 96.94 104 LEU A CA 1
ATOM 831 C C . LEU A 1 104 ? -15.289 -10.332 12.434 1.00 96.94 104 LEU A C 1
ATOM 833 O O . LEU A 1 104 ? -15.116 -9.662 13.455 1.00 96.94 104 LEU A O 1
ATOM 837 N N . ARG A 1 105 ? -16.377 -11.077 12.242 1.00 97.12 105 ARG A N 1
ATOM 838 C CA . ARG A 1 105 ? -17.295 -11.444 13.326 1.00 97.12 105 ARG A CA 1
ATOM 839 C C . ARG A 1 105 ? -16.667 -12.541 14.187 1.00 97.12 105 ARG A C 1
ATOM 841 O O . ARG A 1 105 ? -15.675 -13.160 13.812 1.00 97.12 105 ARG A O 1
ATOM 848 N N . THR A 1 106 ? -17.275 -12.808 15.338 1.00 97.75 106 THR A N 1
ATOM 849 C CA . THR A 1 106 ? -16.830 -13.859 16.269 1.00 97.75 106 THR A CA 1
ATOM 850 C C . THR A 1 106 ? -16.877 -15.265 15.668 1.00 97.75 106 THR A C 1
ATOM 852 O O . THR A 1 106 ? -16.135 -16.132 16.114 1.00 97.75 106 THR A O 1
ATOM 855 N N . ASP A 1 107 ? -17.709 -15.487 14.648 1.00 97.06 107 ASP A N 1
ATOM 856 C CA . ASP A 1 107 ? -17.774 -16.734 13.876 1.00 97.06 107 ASP A CA 1
ATOM 857 C C . ASP A 1 107 ? -16.692 -16.840 12.779 1.00 97.06 107 ASP A C 1
ATOM 859 O O . ASP A 1 107 ? -16.650 -17.825 12.046 1.00 97.06 107 ASP A O 1
ATOM 863 N N . GLY A 1 108 ? -15.821 -15.832 12.650 1.00 96.19 108 GLY A N 1
ATOM 864 C CA . GLY A 1 108 ? -14.768 -15.758 11.636 1.00 96.19 108 GLY A CA 1
ATOM 865 C C . GLY A 1 108 ? -15.226 -15.228 10.275 1.00 96.19 108 GLY A C 1
ATOM 866 O O . GLY A 1 108 ? -14.387 -15.025 9.397 1.00 96.19 108 GLY A O 1
ATOM 867 N N . SER A 1 109 ? -16.521 -14.958 10.077 1.00 96.38 109 SER A N 1
ATOM 868 C CA . SER A 1 109 ? -17.017 -14.374 8.828 1.00 96.38 109 SER A CA 1
ATOM 869 C C . SER A 1 109 ? -16.544 -12.931 8.661 1.00 96.38 109 SER A C 1
ATOM 871 O O . SER A 1 109 ? -16.526 -12.139 9.607 1.00 96.38 109 SER A O 1
ATOM 873 N N . GLN A 1 110 ? -16.185 -12.561 7.432 1.00 95.38 110 GLN A N 1
ATOM 874 C CA . GLN A 1 110 ? -15.772 -11.196 7.125 1.00 95.38 110 GLN A CA 1
ATOM 875 C C . GLN A 1 110 ? -16.995 -10.266 7.071 1.00 95.38 110 GLN A C 1
ATOM 877 O O . GLN A 1 110 ? -18.044 -10.620 6.525 1.00 95.38 110 GLN A O 1
ATOM 882 N N . VAL A 1 111 ? -16.880 -9.080 7.671 1.00 94.06 111 VAL A N 1
ATOM 883 C CA . VAL A 1 111 ? -17.967 -8.086 7.690 1.00 94.06 111 VAL A CA 1
ATOM 884 C C . VAL A 1 111 ? -18.084 -7.359 6.351 1.00 94.06 111 VAL A C 1
ATOM 886 O O . VAL A 1 111 ? -19.199 -7.137 5.890 1.00 94.06 111 VAL A O 1
ATOM 889 N N . ASP A 1 112 ? -16.951 -7.017 5.737 1.00 89.38 112 ASP A N 1
ATOM 890 C CA . ASP A 1 112 ? -16.847 -6.296 4.461 1.00 89.38 112 ASP A CA 1
ATOM 891 C C . ASP A 1 112 ? -15.519 -6.651 3.771 1.00 89.38 112 ASP A C 1
ATOM 893 O O . ASP A 1 112 ? -14.683 -7.312 4.379 1.00 89.38 112 ASP A O 1
ATOM 897 N N . ILE A 1 113 ? -15.283 -6.225 2.532 1.00 90.62 113 ILE A N 1
ATOM 898 C CA . ILE A 1 113 ? -13.993 -6.356 1.839 1.00 90.62 113 ILE A CA 1
ATOM 899 C C . ILE A 1 113 ? -12.886 -5.694 2.681 1.00 90.62 113 ILE A C 1
ATOM 901 O O . ILE A 1 113 ? -13.100 -4.675 3.331 1.00 90.62 113 ILE A O 1
ATOM 905 N N . ALA A 1 114 ? -11.693 -6.291 2.689 1.00 95.44 114 ALA A N 1
ATOM 906 C CA . ALA A 1 114 ? -10.571 -5.775 3.464 1.00 95.44 114 ALA A CA 1
ATOM 907 C C . ALA A 1 114 ? -10.140 -4.386 2.976 1.00 95.44 114 ALA A C 1
ATOM 909 O O . ALA A 1 114 ? -9.912 -4.190 1.780 1.00 95.44 114 ALA A O 1
ATOM 910 N N . TRP A 1 115 ? -9.948 -3.457 3.911 1.00 96.81 115 TRP A N 1
ATOM 911 C CA . TRP A 1 115 ? -9.449 -2.120 3.601 1.00 96.81 115 TRP A CA 1
ATOM 912 C C . TRP A 1 115 ? -7.963 -2.179 3.283 1.00 96.81 115 TRP A C 1
ATOM 914 O O . TRP A 1 115 ? -7.164 -2.657 4.094 1.00 96.81 115 TRP A O 1
ATOM 924 N N . LYS A 1 116 ? -7.595 -1.702 2.094 1.00 95.94 116 LYS A N 1
ATOM 925 C CA . LYS A 1 116 ? -6.231 -1.773 1.576 1.00 95.94 116 LYS A CA 1
ATOM 926 C C . LYS A 1 116 ? -5.547 -0.414 1.685 1.00 95.94 116 LYS A C 1
ATOM 928 O O . LYS A 1 116 ? -6.013 0.564 1.111 1.00 95.94 116 LYS A O 1
ATOM 933 N N . VAL A 1 117 ? -4.391 -0.386 2.341 1.00 95.94 117 VAL A N 1
ATOM 934 C CA . VAL A 1 117 ? -3.501 0.778 2.401 1.00 95.94 117 VAL A CA 1
ATOM 935 C C . VAL A 1 117 ? -2.195 0.429 1.711 1.00 95.94 117 VAL A C 1
ATOM 937 O O . VAL A 1 117 ? -1.526 -0.537 2.080 1.00 95.94 117 VAL A O 1
ATOM 940 N N . THR A 1 118 ? -1.831 1.210 0.704 1.00 95.00 118 THR A N 1
ATOM 941 C CA . THR A 1 118 ? -0.597 1.024 -0.059 1.00 95.00 118 THR A CA 1
ATOM 942 C C . THR A 1 118 ? 0.410 2.088 0.359 1.00 95.00 118 THR A C 1
ATOM 944 O O . THR A 1 118 ? 0.167 3.272 0.137 1.00 95.00 118 THR A O 1
ATOM 947 N N . ASP A 1 119 ? 1.529 1.680 0.955 1.00 86.50 119 ASP A N 1
ATOM 948 C CA . ASP A 1 119 ? 2.563 2.612 1.418 1.00 86.50 119 ASP A CA 1
ATOM 949 C C . ASP A 1 119 ? 3.306 3.217 0.211 1.00 86.50 119 ASP A C 1
ATOM 951 O O . ASP A 1 119 ? 3.965 2.471 -0.523 1.00 86.50 119 ASP A O 1
ATOM 955 N N . PRO A 1 120 ? 3.224 4.543 -0.018 1.00 76.81 120 PRO A N 1
ATOM 956 C CA . PRO A 1 120 ? 3.875 5.177 -1.161 1.00 76.81 120 PRO A CA 1
ATOM 957 C C . PRO A 1 120 ? 5.405 5.135 -1.092 1.00 76.81 120 PRO A C 1
ATOM 959 O O . PRO A 1 120 ? 6.064 5.195 -2.131 1.00 76.81 120 PRO A O 1
ATOM 962 N N . ASN A 1 121 ? 5.979 5.009 0.105 1.00 81.94 121 ASN A N 1
ATOM 963 C CA . ASN A 1 121 ? 7.414 5.160 0.333 1.00 81.94 121 ASN A CA 1
ATOM 964 C C . ASN A 1 121 ? 8.158 3.819 0.345 1.00 81.94 121 ASN A C 1
ATOM 966 O O . ASN A 1 121 ? 9.374 3.779 0.149 1.00 81.94 121 ASN A O 1
ATOM 970 N N . THR A 1 122 ? 7.442 2.708 0.530 1.00 87.94 122 THR A N 1
ATOM 971 C CA . THR A 1 122 ? 8.056 1.388 0.702 1.00 87.94 122 THR A CA 1
ATOM 972 C C . THR A 1 122 ? 7.832 0.504 -0.520 1.00 87.94 122 THR A C 1
ATOM 974 O O . THR A 1 122 ? 6.874 -0.269 -0.616 1.00 87.94 122 THR A O 1
ATOM 977 N N . THR A 1 123 ? 8.774 0.578 -1.463 1.00 91.62 123 THR A N 1
ATOM 978 C CA . THR A 1 123 ? 8.798 -0.260 -2.669 1.00 91.62 123 THR A CA 1
ATOM 979 C C . THR A 1 123 ? 10.041 -1.149 -2.720 1.00 91.62 123 THR A C 1
ATOM 981 O O . THR A 1 123 ? 11.068 -0.864 -2.104 1.00 91.62 123 THR A O 1
ATOM 984 N N . ARG A 1 124 ? 9.947 -2.272 -3.436 1.00 91.69 124 ARG A N 1
ATOM 985 C CA . ARG A 1 124 ? 11.064 -3.188 -3.697 1.00 91.69 124 ARG A CA 1
ATOM 986 C C . ARG A 1 124 ? 11.127 -3.515 -5.171 1.00 91.69 124 ARG A C 1
ATOM 988 O O . ARG A 1 124 ? 10.106 -3.766 -5.800 1.00 91.69 124 ARG A O 1
ATOM 995 N N . ILE A 1 125 ? 12.339 -3.566 -5.697 1.00 91.19 125 ILE A N 1
ATOM 996 C CA . ILE A 1 125 ? 12.613 -3.997 -7.062 1.00 91.19 125 ILE A CA 1
ATOM 997 C C . ILE A 1 125 ? 13.473 -5.248 -6.991 1.00 91.19 125 ILE A C 1
ATOM 999 O O . ILE A 1 125 ? 14.410 -5.321 -6.198 1.00 91.19 125 ILE A O 1
ATOM 1003 N N . THR A 1 126 ? 13.150 -6.219 -7.833 1.00 91.62 126 THR A N 1
ATOM 1004 C CA . THR A 1 126 ? 13.993 -7.385 -8.094 1.00 91.62 126 THR A CA 1
ATOM 1005 C C . THR A 1 126 ? 14.268 -7.486 -9.587 1.00 91.62 126 THR A C 1
ATOM 1007 O O . THR A 1 126 ? 13.449 -7.054 -10.406 1.00 91.62 126 THR A O 1
ATOM 1010 N N . THR A 1 127 ? 15.429 -8.035 -9.934 1.00 91.75 127 THR A N 1
ATOM 1011 C CA . THR A 1 127 ? 15.879 -8.175 -11.317 1.00 91.75 127 THR A CA 1
ATOM 1012 C C . THR A 1 127 ? 16.524 -9.528 -11.565 1.00 91.75 127 THR A C 1
ATOM 1014 O O . THR A 1 127 ? 17.141 -10.084 -10.658 1.00 91.75 127 THR A O 1
ATOM 1017 N N . TYR A 1 128 ? 16.425 -10.023 -12.798 1.00 87.69 128 TYR A N 1
ATOM 1018 C CA . TYR A 1 128 ? 17.164 -11.192 -13.268 1.00 87.69 128 TYR A CA 1
ATOM 1019 C C . TYR A 1 128 ? 17.753 -10.959 -14.678 1.00 87.69 128 TYR A C 1
ATOM 1021 O O . TYR A 1 128 ? 16.994 -10.580 -15.570 1.00 87.69 128 TYR A O 1
ATOM 1029 N N . PRO A 1 129 ? 19.056 -11.212 -14.925 1.00 89.06 129 PRO A N 1
ATOM 1030 C CA . PRO A 1 129 ? 20.085 -11.492 -13.916 1.00 89.06 129 PRO A CA 1
ATOM 1031 C C . PRO A 1 129 ? 20.168 -10.348 -12.893 1.00 89.06 129 PRO A C 1
ATOM 1033 O O . PRO A 1 129 ? 19.585 -9.287 -13.122 1.00 89.06 129 PRO A O 1
ATOM 1036 N N . ASP A 1 130 ? 20.814 -10.569 -11.743 1.00 81.31 130 ASP A N 1
ATOM 1037 C CA . ASP A 1 130 ? 20.958 -9.503 -10.745 1.00 81.31 130 ASP A CA 1
ATOM 1038 C C . ASP A 1 130 ? 21.754 -8.347 -11.362 1.00 81.31 130 ASP A C 1
ATOM 1040 O O . ASP A 1 130 ? 22.968 -8.414 -11.547 1.00 81.31 130 ASP A O 1
ATOM 1044 N N . ALA A 1 131 ? 21.022 -7.320 -11.784 1.00 65.25 131 ALA A N 1
ATOM 1045 C CA . ALA A 1 131 ? 21.518 -6.260 -12.639 1.00 65.25 131 ALA A CA 1
ATOM 1046 C C . ALA A 1 131 ? 22.041 -5.071 -11.827 1.00 65.25 131 ALA A C 1
ATOM 1048 O O . ALA A 1 131 ? 22.373 -4.052 -12.424 1.00 65.25 131 ALA A O 1
ATOM 1049 N N . GLY A 1 132 ? 22.093 -5.175 -10.490 1.00 60.59 132 GLY A N 1
ATOM 1050 C CA . GLY A 1 132 ? 22.531 -4.096 -9.609 1.00 60.59 132 GLY A CA 1
ATOM 1051 C C . GLY A 1 132 ? 21.720 -2.818 -9.833 1.00 60.59 132 GLY A C 1
ATOM 1052 O O . GLY A 1 132 ? 22.148 -1.937 -10.563 1.00 60.59 132 GLY A O 1
ATOM 1053 N N . LYS A 1 133 ? 20.543 -2.720 -9.196 1.00 57.94 133 LYS A N 1
ATOM 1054 C CA . LYS A 1 133 ? 19.627 -1.556 -9.211 1.00 57.94 133 LYS A CA 1
ATOM 1055 C C . LYS A 1 133 ? 19.571 -0.832 -10.569 1.00 57.94 133 LYS A C 1
ATOM 1057 O O . LYS A 1 133 ? 20.204 0.209 -10.748 1.00 57.94 133 LYS A O 1
ATOM 1062 N N . LEU A 1 134 ? 18.753 -1.344 -11.497 1.00 58.25 134 LEU A N 1
ATOM 1063 C CA . LEU A 1 134 ? 18.266 -0.560 -12.641 1.00 58.25 134 LEU A CA 1
ATOM 1064 C C . LEU A 1 134 ? 17.966 0.879 -12.181 1.00 58.25 134 LEU A C 1
ATOM 1066 O O . LEU A 1 134 ? 17.214 1.075 -11.224 1.00 58.25 134 LEU A O 1
ATOM 1070 N N . LYS A 1 135 ? 18.613 1.873 -12.803 1.00 54.34 135 LYS A N 1
ATOM 1071 C CA . LYS A 1 135 ? 18.505 3.274 -12.380 1.00 54.34 135 LYS A CA 1
ATOM 1072 C C . LYS A 1 135 ? 17.074 3.757 -12.634 1.00 54.34 135 LYS A C 1
ATOM 1074 O O . LYS A 1 135 ? 16.656 3.864 -13.784 1.00 54.34 135 LYS A O 1
ATOM 1079 N N . SER A 1 136 ? 16.327 4.036 -11.568 1.00 51.94 136 SER A N 1
ATOM 1080 C CA . SER A 1 136 ? 15.059 4.763 -11.645 1.00 51.94 136 SER A CA 1
ATOM 1081 C C . SER A 1 136 ? 15.354 6.258 -11.681 1.00 51.94 136 SER A C 1
ATOM 1083 O O . SER A 1 136 ? 16.029 6.767 -10.783 1.00 51.94 136 SER A O 1
ATOM 1085 N N . PHE A 1 137 ? 14.833 6.963 -12.679 1.00 47.19 137 PHE A N 1
ATOM 1086 C CA . PHE A 1 137 ? 14.816 8.423 -12.676 1.00 47.19 137 PHE A CA 1
ATOM 1087 C C . PHE A 1 137 ? 13.388 8.862 -12.338 1.00 47.19 137 PHE A C 1
ATOM 1089 O O . PHE A 1 137 ? 12.478 8.562 -13.118 1.00 47.19 137 PHE A O 1
ATOM 1096 N N . PRO A 1 138 ? 13.146 9.519 -11.188 1.00 41.88 138 PRO A N 1
ATOM 1097 C CA . PRO A 1 138 ? 11.845 10.121 -10.943 1.00 41.88 138 PRO A CA 1
ATOM 1098 C C . PRO A 1 138 ? 11.605 11.192 -12.010 1.00 41.88 138 PRO A C 1
ATOM 1100 O O . PRO A 1 138 ? 12.452 12.058 -12.233 1.00 41.88 138 PRO A O 1
ATOM 1103 N N . VAL A 1 139 ? 10.461 11.122 -12.691 1.00 42.75 139 VAL A N 1
ATOM 1104 C CA . VAL A 1 139 ? 10.002 12.229 -13.531 1.00 42.75 139 VAL A CA 1
ATOM 1105 C C . VAL A 1 139 ? 9.368 13.232 -12.575 1.00 42.75 139 VAL A C 1
ATOM 1107 O O . VAL A 1 139 ? 8.264 13.010 -12.086 1.00 42.75 139 VAL A O 1
ATOM 1110 N N . LEU A 1 140 ? 10.095 14.300 -12.245 1.00 32.22 140 LEU A N 1
ATOM 1111 C CA . LEU A 1 140 ? 9.513 15.448 -11.558 1.00 32.22 140 LEU A CA 1
ATOM 1112 C C . LEU A 1 140 ? 8.559 16.123 -12.549 1.00 32.22 140 LEU A C 1
ATOM 1114 O O . LEU A 1 140 ? 9.004 16.737 -13.518 1.00 32.22 140 LEU A O 1
ATOM 1118 N N . CYS A 1 141 ? 7.254 15.955 -12.355 1.00 33.06 141 CYS A N 1
ATOM 1119 C CA . CYS A 1 141 ? 6.280 16.821 -13.005 1.00 33.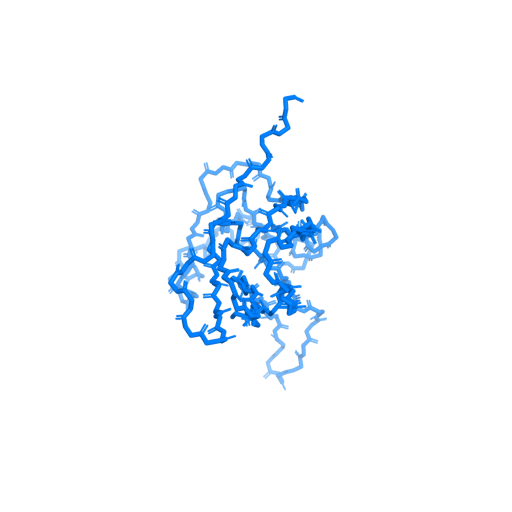06 141 CYS A CA 1
ATOM 1120 C C . CYS A 1 141 ? 6.389 18.205 -12.348 1.00 33.06 141 CYS A C 1
ATOM 1122 O O . CYS A 1 141 ? 6.144 18.322 -11.147 1.00 33.06 141 CYS A O 1
ATOM 1124 N N . ASN A 1 142 ? 6.816 19.204 -13.130 1.00 31.67 142 ASN A N 1
ATOM 1125 C CA . ASN A 1 142 ? 6.650 20.625 -12.809 1.00 31.67 142 ASN A CA 1
ATOM 1126 C C . ASN A 1 142 ? 5.176 21.026 -12.891 1.00 31.67 142 ASN A C 1
ATOM 1128 O O . ASN A 1 142 ? 4.480 20.474 -13.776 1.00 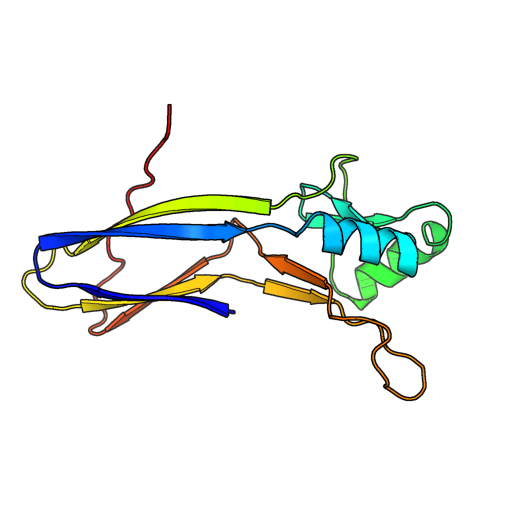31.67 142 ASN A O 1
#

Sequence (142 aa):
WERVESFTFPPGYSKTFQYTTGMKTTDQESMTRTTSMSIGADAGFQFKQKTASISTNFTTSLEVTKSHTTEQMTEHIVTETYTNPLQTTVGWTKYILVNKYHLLRTDGSQVDIAWKVTDPNTTRITTYPDAGKLKSFPVLCN

Foldseek 3Di:
DAWFDKDKAAAFDKDKDKGKAFFAPVLQVVCCVPPVWAAALVRAIDHHDVCPVCRVVVCVVVVGHHDPDPHGIHMDMFMWMFTHNDNGMKIKIKDWDKDWAFDADPVRDTPDGTTIHTDPPGMDMQMPPRSPDRDIDGDPDD

Organism: Bacillus cereus (NCBI:txid1396)

Radius of gyration: 18.93 Å; chains: 1; bounding box: 43×37×48 Å

pLDDT: mean 90.28, std 13.6, range [31.67, 97.75]

Secondary structure (DSSP, 8-state):
-EEEEEEEEPTT-EEEEEEEEB--HHHHHHHHHHHSEEEBTTSPEEE-TTTGGGHHHHHHHHT-PBP--SSBP--EEEEEEEE--SSS-EEEEEEEEEEEE--B-TTS-BSSSPEEEEEEEEEEEEEES--S---EEE----